Protein AF-A0A0S8CCU1-F1 (afdb_monomer_lite)

Sequence (91 aa):
MLTLLSLGFVLGMRHALEADHAAAVASLALRNHSMSHTLKQGLAWGMGHTITLLAFSSVVLLLGSVIPARFAQGLEFGVGLMLVGLGLDVI

Radius of gyration: 16.15 Å; chains: 1; bounding box: 40×21×44 Å

pLDDT: mean 86.55, std 6.4, range [60.59, 95.62]

Foldseek 3Di:
DVVVVVVVVVVVVVVCPDPLNVLVLVVLPVVDPDPVVSVVVNVVVVVVVVVVCCVVVVVCVVVVHDDPPVNVVVVVVVVVVVSVVSVVVVD

Structure (mmCIF, N/CA/C/O backbone):
data_AF-A0A0S8CCU1-F1
#
_entry.id   AF-A0A0S8CCU1-F1
#
loop_
_atom_site.group_PDB
_atom_site.id
_atom_site.type_symbol
_atom_site.label_atom_id
_atom_site.label_alt_id
_atom_site.label_comp_id
_atom_site.label_asym_id
_atom_site.label_entity_id
_atom_site.label_seq_id
_atom_site.pdbx_PDB_ins_code
_atom_site.Cartn_x
_atom_site.Cartn_y
_atom_site.Cartn_z
_atom_site.occupancy
_atom_site.B_iso_or_equiv
_atom_site.auth_seq_id
_atom_site.auth_comp_id
_atom_site.auth_asym_id
_atom_site.auth_atom_id
_atom_site.pdbx_PDB_model_num
ATOM 1 N N . MET A 1 1 ? 6.687 -8.613 21.874 1.00 78.38 1 MET A N 1
ATOM 2 C CA . MET A 1 1 ? 6.951 -7.365 21.120 1.00 78.38 1 MET A CA 1
ATOM 3 C C . MET A 1 1 ? 7.686 -7.641 19.818 1.00 78.38 1 MET A C 1
ATOM 5 O O . MET A 1 1 ? 7.090 -7.421 18.775 1.00 78.38 1 MET A O 1
ATOM 9 N N . LEU A 1 2 ? 8.895 -8.219 19.848 1.00 90.56 2 LEU A N 1
ATOM 10 C CA . LEU A 1 2 ? 9.617 -8.632 18.630 1.00 90.56 2 LEU A CA 1
ATOM 11 C C . LEU A 1 2 ? 8.784 -9.529 17.700 1.00 90.56 2 LEU A C 1
ATOM 13 O O . LEU A 1 2 ? 8.772 -9.295 16.502 1.00 90.56 2 LEU A O 1
ATOM 17 N N . THR A 1 3 ? 8.018 -10.476 18.250 1.00 91.88 3 THR A N 1
ATOM 18 C CA . THR A 1 3 ? 7.142 -11.366 17.469 1.00 91.88 3 THR A CA 1
ATOM 19 C C . THR A 1 3 ? 6.018 -10.633 16.736 1.00 91.88 3 THR A C 1
ATOM 21 O O . THR A 1 3 ? 5.657 -11.020 15.636 1.00 91.88 3 THR A O 1
ATOM 24 N N . LEU A 1 4 ? 5.452 -9.578 17.334 1.00 93.56 4 LEU A N 1
ATOM 25 C CA . LEU A 1 4 ? 4.391 -8.778 16.707 1.00 93.56 4 LEU A CA 1
ATOM 26 C C . LEU A 1 4 ? 4.961 -7.910 15.585 1.00 93.56 4 LEU A C 1
ATOM 28 O O . LEU A 1 4 ? 4.368 -7.821 14.516 1.00 93.56 4 LEU A O 1
ATOM 32 N N . LEU A 1 5 ? 6.132 -7.311 15.820 1.00 92.75 5 LEU A N 1
ATOM 33 C CA . LEU A 1 5 ? 6.838 -6.524 14.813 1.00 92.75 5 LEU A CA 1
ATOM 34 C C . LEU A 1 5 ? 7.302 -7.395 13.642 1.00 92.75 5 LEU A C 1
ATOM 36 O O . LEU A 1 5 ? 7.152 -6.985 12.497 1.00 92.75 5 LEU A O 1
ATOM 40 N N . SER A 1 6 ? 7.809 -8.604 13.904 1.00 94.12 6 SER A N 1
ATOM 41 C CA . SER A 1 6 ? 8.215 -9.524 12.840 1.00 94.12 6 SER A CA 1
ATOM 42 C C . SER A 1 6 ? 7.020 -10.017 12.025 1.00 94.12 6 SER A C 1
ATOM 44 O O . SER A 1 6 ? 7.090 -10.013 10.799 1.00 94.12 6 SER A O 1
ATOM 46 N N . LEU A 1 7 ? 5.901 -10.367 12.670 1.00 95.62 7 LEU A N 1
ATOM 47 C CA . LEU A 1 7 ? 4.663 -10.729 11.970 1.00 95.62 7 LEU A CA 1
ATOM 48 C C . LEU A 1 7 ? 4.147 -9.572 11.115 1.00 95.62 7 LEU A C 1
ATOM 50 O O . LEU A 1 7 ? 3.882 -9.767 9.932 1.00 95.62 7 LEU A O 1
ATOM 54 N N . GLY A 1 8 ? 4.056 -8.371 11.691 1.00 92.94 8 GLY A N 1
ATOM 55 C CA . GLY A 1 8 ? 3.628 -7.170 10.975 1.00 92.94 8 GLY A CA 1
ATOM 56 C C . GLY A 1 8 ? 4.529 -6.854 9.782 1.00 92.94 8 GLY A C 1
ATOM 57 O O . GLY A 1 8 ? 4.029 -6.541 8.708 1.00 92.94 8 GLY A O 1
ATOM 58 N N . PHE A 1 9 ? 5.845 -7.021 9.934 1.00 91.38 9 PHE A N 1
ATOM 59 C CA . PHE A 1 9 ? 6.805 -6.846 8.848 1.00 91.38 9 PHE A CA 1
ATOM 60 C C . PHE A 1 9 ? 6.599 -7.864 7.718 1.00 91.38 9 PHE A C 1
ATOM 62 O O . PHE A 1 9 ? 6.539 -7.475 6.555 1.00 91.38 9 PHE A O 1
ATOM 69 N N . VAL A 1 10 ? 6.432 -9.154 8.035 1.00 95.38 10 VAL A N 1
ATOM 70 C CA . VAL A 1 10 ? 6.182 -10.192 7.016 1.00 95.38 10 VAL A CA 1
ATOM 71 C C . VAL A 1 10 ? 4.843 -9.975 6.307 1.00 95.38 10 VAL A C 1
ATOM 73 O O . VAL A 1 10 ? 4.778 -10.096 5.085 1.00 95.38 10 VAL A O 1
ATOM 76 N N . LEU A 1 11 ? 3.786 -9.612 7.039 1.00 93.06 11 LEU A N 1
ATOM 77 C CA . LEU A 1 11 ? 2.494 -9.245 6.448 1.00 93.06 11 LEU A CA 1
ATOM 78 C C . LEU A 1 11 ? 2.615 -8.018 5.540 1.00 93.06 11 LEU A C 1
ATOM 80 O O . LEU A 1 11 ? 2.072 -8.031 4.440 1.00 93.06 11 LEU A O 1
ATOM 84 N N . GLY A 1 12 ? 3.365 -7.000 5.964 1.00 89.88 12 GLY A N 1
ATOM 85 C CA . GLY A 1 12 ? 3.642 -5.817 5.155 1.00 89.88 12 GLY A CA 1
ATOM 86 C C . GLY A 1 12 ? 4.398 -6.150 3.868 1.00 89.88 12 GLY A C 1
ATOM 87 O O . GLY A 1 12 ? 4.014 -5.683 2.802 1.00 89.88 12 GLY A O 1
ATOM 88 N N . MET A 1 13 ? 5.420 -7.013 3.936 1.00 90.38 13 MET A N 1
ATOM 89 C CA . MET A 1 13 ? 6.123 -7.496 2.740 1.00 90.38 13 MET A CA 1
ATOM 90 C C . MET A 1 13 ? 5.191 -8.258 1.798 1.00 90.38 13 MET A C 1
ATOM 92 O O . MET A 1 13 ? 5.251 -8.051 0.593 1.00 90.38 13 MET A O 1
ATOM 96 N N . ARG A 1 14 ? 4.315 -9.120 2.329 1.00 91.88 14 ARG A N 1
ATOM 97 C CA . ARG A 1 14 ? 3.322 -9.831 1.514 1.00 91.88 14 ARG A CA 1
ATOM 98 C C . ARG A 1 14 ? 2.378 -8.857 0.809 1.00 91.88 14 ARG A C 1
ATOM 100 O O . ARG A 1 14 ? 2.132 -9.039 -0.375 1.00 91.88 14 ARG A O 1
ATOM 107 N N . HIS A 1 15 ? 1.876 -7.855 1.524 1.00 88.25 15 HIS A N 1
ATOM 108 C CA . HIS A 1 15 ? 0.982 -6.843 0.965 1.00 88.25 15 HIS A CA 1
ATOM 109 C C . HIS A 1 15 ? 1.672 -6.022 -0.133 1.00 88.25 15 HIS A C 1
ATOM 111 O O . HIS A 1 15 ? 1.128 -5.849 -1.214 1.00 88.25 15 HIS A O 1
ATOM 117 N N . ALA A 1 16 ? 2.928 -5.619 0.081 1.00 85.44 16 ALA A N 1
ATOM 118 C CA . ALA A 1 16 ? 3.709 -4.908 -0.932 1.00 85.44 16 ALA A CA 1
ATOM 119 C C . ALA A 1 16 ? 3.968 -5.731 -2.213 1.00 85.44 16 ALA A C 1
ATOM 121 O O . ALA A 1 16 ? 4.318 -5.162 -3.244 1.00 85.44 16 ALA A O 1
ATOM 122 N N . LEU A 1 17 ? 3.824 -7.059 -2.147 1.00 86.81 17 LEU A N 1
ATOM 123 C CA . LEU A 1 17 ? 3.954 -7.981 -3.278 1.00 86.81 17 LEU A CA 1
ATOM 124 C C . LEU A 1 17 ? 2.603 -8.327 -3.929 1.00 86.81 17 LEU A C 1
ATOM 126 O O . LEU A 1 17 ? 2.545 -9.227 -4.768 1.00 86.81 17 LEU A O 1
ATOM 130 N N . GLU A 1 18 ? 1.517 -7.647 -3.558 1.00 89.12 18 GLU A N 1
ATOM 131 C CA . GLU A 1 18 ? 0.225 -7.795 -4.226 1.00 89.12 18 GLU A CA 1
ATOM 132 C C . GLU A 1 18 ? 0.277 -7.273 -5.670 1.00 89.12 18 GLU A C 1
ATOM 134 O O . GLU A 1 18 ? 1.143 -6.482 -6.059 1.00 89.12 18 GLU A O 1
ATOM 139 N N . ALA A 1 19 ? -0.625 -7.795 -6.505 1.00 83.38 19 ALA A N 1
ATOM 140 C CA . ALA A 1 19 ? -0.571 -7.620 -7.956 1.00 83.38 19 ALA A CA 1
ATOM 141 C C . ALA A 1 19 ? -0.633 -6.147 -8.388 1.00 83.38 19 ALA A C 1
ATOM 143 O O . ALA A 1 19 ? -0.010 -5.766 -9.375 1.00 83.38 19 ALA A O 1
ATOM 144 N N . ASP A 1 20 ? -1.355 -5.319 -7.643 1.00 82.69 20 ASP A N 1
ATOM 145 C CA . ASP A 1 20 ? -1.485 -3.884 -7.869 1.00 82.69 20 ASP A CA 1
ATOM 146 C C . ASP A 1 20 ? -0.169 -3.131 -7.613 1.00 82.69 20 ASP A C 1
ATOM 148 O O . ASP A 1 20 ? 0.262 -2.326 -8.442 1.00 82.69 20 ASP A O 1
ATOM 152 N N . HIS A 1 21 ? 0.519 -3.447 -6.518 1.00 86.25 21 HIS A N 1
ATOM 153 C CA . HIS A 1 21 ? 1.802 -2.853 -6.152 1.00 86.25 21 HIS A CA 1
ATOM 154 C C . HIS A 1 21 ? 2.901 -3.310 -7.111 1.00 86.25 21 HIS A C 1
ATOM 156 O O . HIS A 1 21 ? 3.679 -2.495 -7.614 1.00 86.25 21 HIS A O 1
ATOM 162 N N . ALA A 1 22 ? 2.926 -4.606 -7.427 1.00 84.31 22 ALA A N 1
ATOM 163 C CA . ALA A 1 22 ? 3.850 -5.169 -8.401 1.00 84.31 22 ALA A CA 1
ATOM 164 C C . ALA A 1 22 ? 3.658 -4.545 -9.793 1.00 84.31 22 ALA A C 1
ATOM 166 O O . ALA A 1 22 ? 4.643 -4.153 -10.419 1.00 84.31 22 ALA A O 1
ATOM 167 N N . ALA A 1 23 ? 2.414 -4.385 -10.257 1.00 81.94 23 ALA A N 1
ATOM 168 C CA . ALA A 1 23 ? 2.113 -3.746 -11.538 1.00 81.94 23 ALA A CA 1
ATOM 169 C C . ALA A 1 23 ? 2.534 -2.267 -11.561 1.00 81.94 23 ALA A C 1
ATOM 171 O O . ALA A 1 23 ? 3.140 -1.813 -12.534 1.00 81.94 23 ALA A O 1
ATOM 172 N N . ALA A 1 24 ? 2.276 -1.524 -10.480 1.00 81.25 24 ALA A N 1
ATOM 173 C CA . ALA A 1 24 ? 2.681 -0.127 -10.362 1.00 81.25 24 ALA A CA 1
ATOM 174 C C . ALA A 1 24 ? 4.209 0.033 -10.431 1.00 81.25 24 ALA A C 1
ATOM 176 O O . ALA A 1 24 ? 4.716 0.852 -11.201 1.00 81.25 24 ALA A O 1
ATOM 177 N N . VAL A 1 25 ? 4.954 -0.779 -9.673 1.00 81.75 25 VAL A N 1
ATOM 178 C CA . VAL A 1 25 ? 6.424 -0.744 -9.668 1.00 81.75 2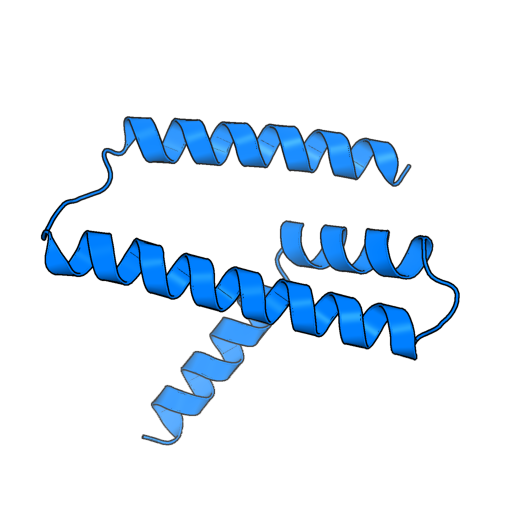5 VAL A CA 1
ATOM 179 C C . VAL A 1 25 ? 6.996 -1.217 -11.005 1.00 81.75 25 VAL A C 1
ATOM 181 O O . VAL A 1 25 ? 7.939 -0.600 -11.499 1.00 81.75 25 VAL A O 1
ATOM 184 N N . ALA A 1 26 ? 6.419 -2.251 -11.625 1.00 81.94 26 ALA A N 1
ATOM 185 C CA . ALA A 1 26 ? 6.834 -2.725 -12.943 1.00 81.94 26 ALA A CA 1
ATOM 186 C C . ALA A 1 26 ? 6.651 -1.641 -14.016 1.00 81.94 26 ALA A C 1
ATOM 188 O O . ALA A 1 26 ? 7.597 -1.335 -14.738 1.00 81.94 26 ALA A O 1
ATOM 189 N N . SER A 1 27 ? 5.486 -0.986 -14.066 1.00 78.88 27 SER A N 1
ATOM 190 C CA . SER A 1 27 ? 5.231 0.128 -14.992 1.00 78.88 27 SER A CA 1
ATOM 191 C C . SER A 1 27 ? 6.210 1.289 -14.772 1.00 78.88 27 SER A C 1
ATOM 193 O O . SER A 1 27 ? 6.777 1.840 -15.720 1.00 78.88 27 SER A O 1
ATOM 195 N N . LEU A 1 28 ? 6.492 1.622 -13.509 1.00 78.69 28 LEU A N 1
ATOM 196 C CA . LEU A 1 28 ? 7.433 2.682 -13.155 1.00 78.69 28 LEU A CA 1
ATOM 197 C C . LEU A 1 28 ? 8.882 2.343 -13.538 1.00 78.69 28 LEU A C 1
ATOM 199 O O . LEU A 1 28 ? 9.624 3.232 -13.965 1.00 78.69 28 LEU A O 1
ATOM 203 N N . ALA A 1 29 ? 9.272 1.075 -13.395 1.00 79.81 29 ALA A N 1
ATOM 204 C CA . ALA A 1 29 ? 10.587 0.565 -13.765 1.00 79.81 29 ALA A CA 1
ATOM 205 C C . ALA A 1 29 ? 10.775 0.486 -15.288 1.00 79.81 29 ALA A C 1
ATOM 207 O O . ALA A 1 29 ? 11.850 0.824 -15.772 1.00 79.81 29 ALA A O 1
ATOM 208 N N . LEU A 1 30 ? 9.738 0.112 -16.047 1.00 79.12 30 LEU A N 1
ATOM 209 C CA . LEU A 1 30 ? 9.789 0.090 -17.515 1.00 79.12 30 LEU A CA 1
ATOM 210 C C . LEU A 1 30 ? 9.916 1.498 -18.113 1.00 79.12 30 LEU A C 1
ATOM 212 O O . LEU A 1 30 ? 10.565 1.676 -19.140 1.00 79.12 30 LEU A O 1
ATOM 216 N N . ARG A 1 31 ? 9.315 2.510 -17.475 1.00 72.19 31 ARG A N 1
ATOM 217 C CA . ARG A 1 31 ? 9.306 3.895 -17.978 1.00 72.19 31 ARG A CA 1
ATOM 218 C C . ARG A 1 31 ? 10.548 4.715 -17.599 1.00 72.19 31 ARG A C 1
ATOM 220 O O . ARG A 1 31 ? 10.786 5.749 -18.219 1.00 72.19 31 ARG A O 1
ATOM 227 N N . ASN A 1 32 ? 11.345 4.295 -16.611 1.00 70.50 32 ASN A N 1
ATOM 228 C CA . ASN A 1 32 ? 12.500 5.057 -16.116 1.00 70.50 32 ASN A CA 1
ATOM 229 C C . ASN A 1 32 ? 13.820 4.286 -16.264 1.00 70.50 32 ASN A C 1
ATOM 231 O O . ASN A 1 32 ? 14.045 3.284 -15.595 1.00 70.50 32 ASN A O 1
ATOM 235 N N . HIS A 1 33 ? 14.765 4.826 -17.041 1.00 70.81 33 HIS A N 1
ATOM 236 C CA . HIS A 1 33 ? 16.102 4.233 -17.218 1.00 70.81 33 HIS A CA 1
ATOM 237 C C . HIS A 1 33 ? 17.039 4.370 -15.998 1.00 70.81 33 HIS A C 1
ATOM 239 O O . HIS A 1 33 ? 18.103 3.755 -15.973 1.00 70.81 33 HIS A O 1
ATOM 245 N N . SER A 1 34 ? 16.687 5.181 -14.990 1.00 82.88 34 SER A N 1
ATOM 246 C CA . SER A 1 34 ? 17.550 5.463 -13.834 1.00 82.88 34 SER A CA 1
ATOM 247 C C . SER A 1 34 ? 16.974 4.916 -12.530 1.00 82.88 34 SER A C 1
ATOM 249 O O . SER A 1 34 ? 15.953 5.398 -12.039 1.00 82.88 34 SER A O 1
ATOM 251 N N . MET A 1 35 ? 17.702 3.981 -11.910 1.00 81.56 35 MET A N 1
ATOM 252 C CA . MET A 1 35 ? 17.341 3.352 -10.631 1.00 81.56 35 MET A CA 1
ATOM 253 C C . MET A 1 35 ? 17.090 4.373 -9.510 1.00 81.56 35 MET A C 1
ATOM 255 O O . MET A 1 35 ? 16.192 4.191 -8.694 1.00 81.56 35 MET A O 1
ATOM 259 N N . SER A 1 36 ? 17.845 5.478 -9.484 1.00 83.75 36 SER A N 1
ATOM 260 C CA . SER A 1 36 ? 17.689 6.537 -8.474 1.00 83.75 36 SER A CA 1
ATOM 261 C C . SER A 1 36 ? 16.351 7.273 -8.603 1.00 83.75 36 SER A C 1
ATOM 263 O O . SER A 1 36 ? 15.715 7.587 -7.596 1.00 83.75 36 SER A O 1
ATOM 265 N N . HIS A 1 37 ? 15.887 7.509 -9.835 1.00 82.75 37 HIS A N 1
ATOM 266 C CA . HIS A 1 37 ? 14.584 8.130 -10.081 1.00 82.75 37 HIS A CA 1
ATOM 267 C C . HIS A 1 37 ? 13.441 7.188 -9.700 1.00 82.75 37 HIS A C 1
ATOM 269 O O . HIS A 1 37 ? 12.545 7.599 -8.963 1.00 82.75 37 HIS A O 1
ATOM 275 N N . THR A 1 38 ? 13.522 5.918 -10.103 1.00 82.69 38 THR A N 1
ATOM 276 C CA . THR A 1 38 ? 12.540 4.889 -9.731 1.00 82.69 38 THR A CA 1
ATOM 277 C C . THR A 1 38 ? 12.429 4.744 -8.212 1.00 82.69 38 THR A C 1
ATOM 279 O O . THR A 1 38 ? 11.322 4.707 -7.680 1.00 82.69 38 THR A O 1
ATOM 282 N N . LEU A 1 39 ? 13.559 4.755 -7.491 1.00 85.31 39 LEU A N 1
ATOM 283 C CA . LEU A 1 39 ? 13.574 4.648 -6.030 1.00 85.31 39 LEU A CA 1
ATOM 284 C C . LEU A 1 39 ? 12.923 5.862 -5.353 1.00 85.31 39 LEU A C 1
ATOM 286 O O . LEU A 1 39 ? 12.074 5.699 -4.481 1.00 85.31 39 LEU A O 1
ATOM 290 N N . LYS A 1 40 ? 13.283 7.087 -5.762 1.00 87.75 40 LYS A N 1
ATOM 291 C CA . LYS A 1 40 ? 12.686 8.317 -5.211 1.00 87.75 40 LYS A CA 1
ATOM 292 C C . LYS A 1 40 ? 11.183 8.361 -5.438 1.00 87.75 40 LYS A C 1
ATOM 294 O O . LYS A 1 40 ? 10.438 8.729 -4.534 1.00 87.75 40 LYS A O 1
ATOM 299 N N . GLN A 1 41 ? 10.745 7.980 -6.631 1.00 85.69 41 GLN A N 1
ATOM 300 C CA . GLN A 1 41 ? 9.337 8.006 -6.981 1.00 85.69 41 GLN A CA 1
ATOM 301 C C . GLN A 1 41 ? 8.551 6.907 -6.258 1.00 85.69 41 GLN A C 1
ATOM 303 O O . GLN A 1 41 ? 7.467 7.183 -5.753 1.00 85.69 41 GLN A O 1
ATOM 308 N N . GLY A 1 42 ? 9.132 5.712 -6.103 1.00 85.88 42 GLY A N 1
ATOM 309 C CA . GLY A 1 42 ? 8.573 4.647 -5.268 1.00 85.88 42 GLY A CA 1
ATOM 310 C C . GLY A 1 42 ? 8.442 5.054 -3.796 1.00 85.88 42 GLY A C 1
ATOM 311 O O . GLY A 1 42 ? 7.398 4.828 -3.192 1.00 85.88 42 GLY A O 1
ATOM 312 N N .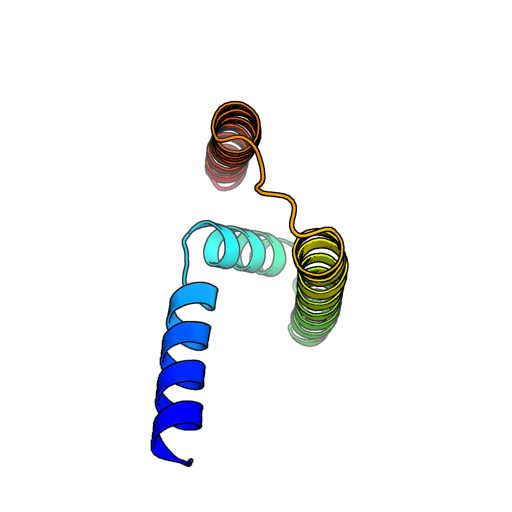 LEU A 1 43 ? 9.450 5.728 -3.229 1.00 87.81 43 LEU A N 1
ATOM 313 C CA . LEU A 1 43 ? 9.393 6.251 -1.858 1.00 87.81 43 LEU A CA 1
ATOM 314 C C . LEU A 1 43 ? 8.329 7.341 -1.692 1.00 87.81 43 LEU A C 1
ATOM 316 O O . LEU A 1 43 ? 7.575 7.313 -0.722 1.00 87.81 43 LEU A O 1
ATOM 320 N N . ALA A 1 44 ? 8.255 8.292 -2.627 1.00 89.75 44 ALA A N 1
ATOM 321 C CA . ALA A 1 44 ? 7.244 9.346 -2.605 1.00 89.75 44 ALA A CA 1
ATOM 322 C C . ALA A 1 44 ? 5.825 8.763 -2.709 1.00 89.75 44 ALA A C 1
ATOM 324 O O . ALA A 1 44 ? 4.941 9.159 -1.950 1.00 89.75 44 ALA A O 1
ATOM 325 N N . TRP A 1 45 ? 5.628 7.786 -3.598 1.00 87.62 45 TRP A N 1
ATOM 326 C CA . TRP A 1 45 ? 4.364 7.071 -3.747 1.00 87.62 45 TRP A CA 1
ATOM 327 C C . TRP A 1 45 ? 3.994 6.291 -2.480 1.00 87.62 45 TRP A C 1
ATOM 329 O O . TRP A 1 45 ? 2.898 6.475 -1.958 1.00 87.62 45 TRP A O 1
ATOM 339 N N . GLY A 1 46 ? 4.918 5.497 -1.927 1.00 88.44 46 GLY A N 1
ATOM 340 C CA . GLY A 1 46 ? 4.679 4.710 -0.713 1.00 88.44 46 GLY A CA 1
ATOM 341 C C . GLY A 1 46 ? 4.397 5.575 0.521 1.00 88.44 46 GLY A C 1
ATOM 342 O O . GLY A 1 46 ? 3.494 5.265 1.303 1.00 88.44 46 GLY A O 1
ATOM 343 N N . MET A 1 47 ? 5.108 6.699 0.680 1.00 91.44 47 MET A N 1
ATOM 344 C CA . MET A 1 47 ? 4.819 7.673 1.739 1.00 91.44 47 MET A CA 1
ATOM 345 C C . MET A 1 47 ? 3.441 8.307 1.560 1.00 91.44 47 MET A C 1
ATOM 347 O O . MET A 1 47 ? 2.671 8.346 2.517 1.00 91.44 47 MET A O 1
ATOM 351 N N . GLY A 1 48 ? 3.111 8.764 0.348 1.00 91.81 48 GLY A N 1
ATOM 352 C CA . GLY A 1 48 ? 1.794 9.323 0.047 1.00 91.81 48 GLY A CA 1
ATOM 353 C C . GLY A 1 48 ? 0.675 8.330 0.356 1.00 91.81 48 GLY A C 1
ATOM 354 O O . GLY A 1 48 ? -0.247 8.659 1.097 1.00 91.81 48 GLY A O 1
ATOM 355 N N . HIS A 1 49 ? 0.810 7.091 -0.120 1.00 89.69 49 HIS A N 1
ATOM 356 C CA . HIS A 1 49 ? -0.143 6.013 0.129 1.00 89.69 49 HIS A CA 1
ATOM 357 C C . HIS A 1 49 ? -0.343 5.748 1.629 1.00 89.69 49 HIS A C 1
ATOM 359 O O . HIS A 1 49 ? -1.476 5.744 2.113 1.00 89.69 49 HIS A O 1
ATOM 365 N N . THR A 1 50 ? 0.751 5.623 2.388 1.00 90.44 50 THR A N 1
ATOM 366 C CA . THR A 1 50 ? 0.705 5.414 3.845 1.00 90.44 50 THR A CA 1
ATOM 367 C C . THR A 1 50 ? 0.001 6.569 4.555 1.00 90.44 50 THR A C 1
ATOM 369 O O . THR A 1 50 ? -0.849 6.338 5.414 1.00 90.44 50 THR A O 1
ATOM 372 N N . ILE A 1 51 ? 0.318 7.816 4.193 1.00 95.12 51 ILE A N 1
ATOM 373 C CA . ILE A 1 51 ? -0.303 9.009 4.785 1.00 95.12 51 ILE A CA 1
ATOM 374 C C . ILE A 1 51 ? -1.802 9.044 4.483 1.00 95.12 51 ILE A C 1
ATOM 376 O O . ILE A 1 51 ? -2.595 9.301 5.386 1.00 95.12 51 ILE A O 1
ATOM 380 N N . THR A 1 52 ? -2.210 8.759 3.244 1.00 92.25 52 THR A N 1
ATOM 381 C CA . THR A 1 52 ? -3.626 8.729 2.861 1.00 92.25 52 THR A CA 1
ATOM 382 C C . THR A 1 52 ? -4.388 7.642 3.615 1.00 92.25 52 THR A C 1
ATOM 384 O O . THR A 1 52 ? -5.451 7.932 4.168 1.00 92.25 52 THR A O 1
ATOM 387 N N . LEU A 1 53 ? -3.843 6.423 3.702 1.00 89.88 53 LEU A N 1
ATOM 388 C CA . LEU A 1 53 ? -4.453 5.334 4.469 1.00 89.88 53 LEU A CA 1
ATOM 389 C C . LEU A 1 53 ? -4.566 5.681 5.950 1.00 89.88 53 LEU A C 1
ATOM 391 O O . LEU A 1 53 ? -5.629 5.482 6.536 1.00 89.88 53 LEU A O 1
ATOM 395 N N . LEU A 1 54 ? -3.506 6.226 6.551 1.00 93.06 54 LEU A N 1
ATOM 396 C CA . LEU A 1 54 ? -3.527 6.651 7.947 1.00 93.06 54 LEU A CA 1
ATOM 397 C C . LEU A 1 54 ? -4.574 7.737 8.181 1.00 93.06 54 LEU A C 1
ATOM 399 O O . LEU A 1 54 ? -5.351 7.621 9.124 1.00 93.06 54 LEU A O 1
ATOM 403 N N . ALA A 1 55 ? -4.630 8.759 7.328 1.00 94.19 55 ALA A N 1
ATOM 404 C CA . ALA A 1 55 ? -5.588 9.849 7.461 1.00 94.19 55 ALA A CA 1
ATOM 405 C C . ALA A 1 55 ? -7.032 9.342 7.354 1.00 94.19 55 ALA A C 1
ATOM 407 O O . ALA A 1 55 ? -7.838 9.584 8.250 1.00 94.19 55 ALA A O 1
ATOM 408 N N . PHE A 1 56 ? -7.352 8.589 6.299 1.00 90.62 56 PHE A N 1
ATOM 409 C CA . PHE A 1 56 ? -8.711 8.107 6.064 1.00 90.62 56 PHE A CA 1
ATOM 410 C C . PHE A 1 56 ? -9.145 7.091 7.126 1.00 90.62 56 PHE A C 1
ATOM 412 O O . PHE A 1 56 ? -10.232 7.210 7.690 1.00 90.62 56 PHE A O 1
ATOM 419 N N . SER A 1 57 ? -8.270 6.144 7.475 1.00 88.94 57 SER A N 1
ATOM 420 C CA . SER A 1 57 ? -8.557 5.147 8.513 1.00 88.94 57 SER A CA 1
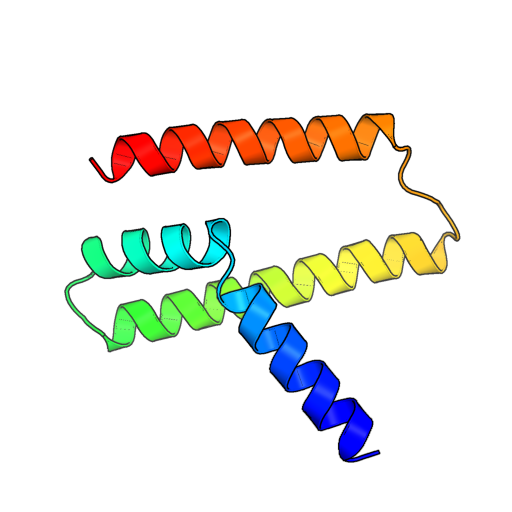ATOM 421 C C . SER A 1 57 ? -8.721 5.799 9.883 1.00 88.94 57 SER A C 1
ATOM 423 O O . SER A 1 57 ? -9.633 5.438 10.617 1.00 88.94 57 SER A O 1
ATOM 425 N N . SER A 1 58 ? -7.899 6.800 10.219 1.00 92.31 58 SER A N 1
ATOM 426 C CA . SER A 1 58 ? -8.042 7.546 11.477 1.00 92.31 58 SER A CA 1
ATOM 427 C C . SER A 1 58 ? -9.373 8.285 11.541 1.00 92.31 58 SER A C 1
ATOM 429 O O . SER A 1 58 ? -10.039 8.236 12.568 1.00 92.31 58 SER A O 1
ATOM 431 N N . VAL A 1 59 ? -9.797 8.926 10.447 1.00 91.50 59 VAL A N 1
ATOM 432 C CA . VAL A 1 59 ? -11.113 9.578 10.364 1.00 91.50 59 VAL A CA 1
ATOM 433 C C . VAL A 1 59 ? -12.230 8.558 10.599 1.00 91.50 59 VAL A C 1
ATOM 435 O O . VAL A 1 59 ? -13.066 8.764 11.472 1.00 91.50 59 VAL A O 1
ATOM 438 N N . VAL A 1 60 ? -12.219 7.429 9.890 1.00 90.00 60 VAL A N 1
ATOM 439 C CA . VAL A 1 60 ? -13.230 6.367 10.043 1.00 90.00 60 VAL A CA 1
ATOM 440 C C . VAL A 1 60 ? -13.272 5.830 11.480 1.00 90.00 60 VAL A C 1
ATOM 442 O O . VAL A 1 60 ? -14.349 5.727 12.069 1.00 90.00 60 VAL A O 1
ATOM 445 N N . LEU A 1 61 ? -12.104 5.564 12.076 1.00 90.25 61 LEU A N 1
ATOM 446 C CA . LEU A 1 61 ? -11.985 5.096 13.459 1.00 90.25 61 LEU A CA 1
ATOM 447 C C . LEU A 1 61 ? -12.515 6.123 14.470 1.00 90.25 61 LEU A C 1
ATOM 449 O O . LEU A 1 61 ? -13.239 5.747 15.387 1.00 90.25 61 LEU A O 1
ATOM 453 N N . LEU A 1 62 ? -12.187 7.409 14.303 1.00 92.00 62 LEU A N 1
ATOM 454 C CA . LEU A 1 62 ? -12.622 8.483 15.204 1.00 92.00 62 LEU A CA 1
ATOM 455 C C . LEU A 1 62 ? -14.125 8.755 15.117 1.00 92.00 62 LEU A C 1
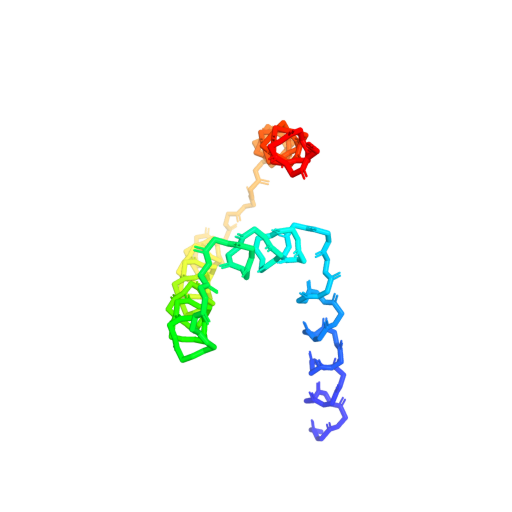ATOM 457 O O . LEU A 1 62 ? -14.753 9.027 16.137 1.00 92.00 62 LEU A O 1
ATOM 461 N N . LEU A 1 63 ? -14.712 8.673 13.920 1.00 89.25 63 LEU A N 1
ATOM 462 C CA . LEU A 1 63 ? -16.160 8.800 13.748 1.00 89.25 63 LEU A CA 1
ATOM 463 C C . LEU A 1 63 ? -16.924 7.545 14.201 1.00 89.25 63 LEU A C 1
ATOM 465 O O . LEU A 1 63 ? -18.154 7.578 14.236 1.00 89.25 63 LEU A O 1
ATOM 469 N N . GLY A 1 64 ? -16.230 6.440 14.506 1.00 84.31 64 GLY A N 1
ATOM 470 C CA . GLY A 1 64 ? -16.851 5.144 14.792 1.00 84.31 64 GLY A CA 1
ATOM 471 C C . GLY A 1 64 ? -17.738 4.648 13.646 1.00 84.31 64 GLY A C 1
ATOM 472 O O . GLY A 1 64 ? -18.660 3.863 13.870 1.00 84.31 64 GLY A O 1
ATOM 473 N N . SER A 1 65 ? -17.513 5.151 12.430 1.00 78.62 65 SER A N 1
ATOM 474 C CA . SER A 1 65 ? -18.351 4.863 11.276 1.00 78.62 65 SER A CA 1
ATOM 475 C C . SER A 1 65 ? -17.847 3.6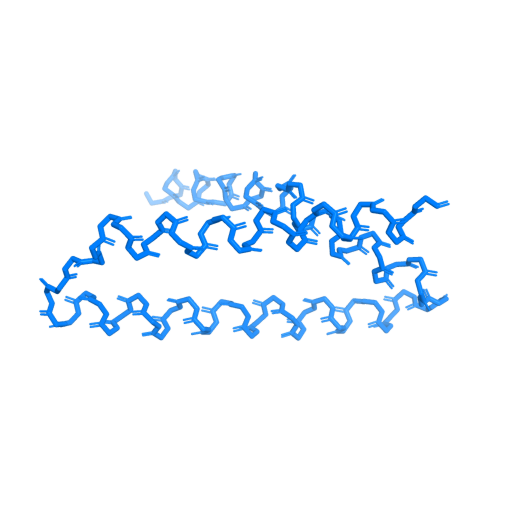09 10.574 1.00 78.62 65 SER A C 1
ATOM 477 O O . SER A 1 65 ? -16.650 3.359 10.473 1.00 78.62 65 SER A O 1
ATOM 479 N N . VAL A 1 66 ? -18.772 2.786 10.089 1.00 80.94 66 VAL A N 1
ATOM 480 C CA . VAL A 1 66 ? -18.430 1.629 9.260 1.00 80.94 66 VAL A CA 1
ATOM 481 C C . VAL A 1 66 ? -18.631 2.032 7.809 1.00 80.94 66 VAL A C 1
ATOM 483 O O . VAL A 1 66 ? -19.698 2.539 7.455 1.00 80.94 66 VAL A O 1
ATOM 486 N N . ILE A 1 67 ? -17.623 1.806 6.964 1.00 82.44 67 ILE A N 1
ATOM 487 C CA . ILE A 1 67 ? -17.760 2.028 5.522 1.00 82.44 67 ILE A CA 1
ATOM 488 C C . ILE A 1 67 ? -18.856 1.080 5.006 1.00 82.44 67 ILE A C 1
ATOM 490 O O . ILE A 1 67 ? -18.721 -0.138 5.158 1.00 82.44 67 ILE A O 1
ATOM 494 N N . PRO A 1 68 ? -19.950 1.589 4.406 1.00 87.81 68 PRO A N 1
ATOM 495 C CA . PRO A 1 68 ? -21.019 0.733 3.909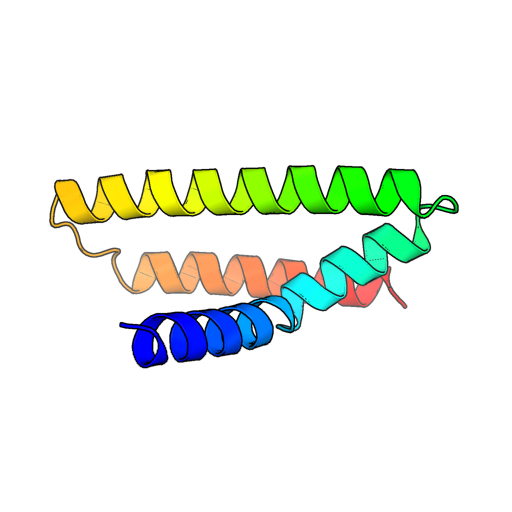 1.00 87.81 68 PRO A CA 1
ATOM 496 C C . PRO A 1 68 ? -20.489 -0.246 2.858 1.00 87.81 68 PRO A C 1
ATOM 498 O O . PRO A 1 68 ? -19.822 0.170 1.911 1.00 87.81 68 PRO A O 1
ATOM 501 N N . ALA A 1 69 ? -20.848 -1.528 2.965 1.00 87.94 69 ALA A N 1
ATOM 502 C CA . ALA A 1 69 ? -20.353 -2.579 2.065 1.00 87.94 69 ALA A CA 1
ATOM 503 C C . ALA A 1 69 ? -20.555 -2.249 0.575 1.00 87.94 69 ALA A C 1
ATOM 505 O O . ALA A 1 69 ? -19.687 -2.505 -0.248 1.00 87.94 69 ALA A O 1
ATOM 506 N N . ARG A 1 70 ? -21.674 -1.598 0.239 1.00 89.81 70 ARG A N 1
ATOM 507 C CA . ARG A 1 70 ? -22.004 -1.174 -1.133 1.00 89.81 70 ARG A CA 1
ATOM 508 C C . ARG A 1 70 ? -20.992 -0.167 -1.687 1.00 89.81 70 ARG A C 1
ATOM 510 O O . ARG A 1 70 ? -20.674 -0.192 -2.870 1.00 89.81 70 ARG A O 1
ATOM 517 N N . PHE A 1 71 ? -20.508 0.726 -0.824 1.00 89.69 71 PHE A N 1
ATOM 518 C CA . PHE A 1 71 ? -19.516 1.732 -1.184 1.00 89.69 71 PHE A CA 1
ATOM 519 C C . PHE A 1 71 ? -18.138 1.092 -1.366 1.00 89.69 71 PHE A C 1
ATOM 521 O O . PHE A 1 71 ? -17.481 1.352 -2.368 1.00 89.69 71 PHE A O 1
ATOM 528 N N . ALA A 1 72 ? -17.749 0.192 -0.456 1.00 87.38 72 ALA A N 1
ATOM 529 C CA . ALA A 1 72 ? -16.515 -0.583 -0.580 1.00 87.38 72 ALA A CA 1
ATOM 530 C C . ALA A 1 72 ? -16.488 -1.405 -1.880 1.00 87.38 72 ALA A C 1
ATOM 532 O O . ALA A 1 72 ? -15.551 -1.275 -2.657 1.00 87.38 72 ALA A O 1
ATOM 533 N N . GLN A 1 73 ? -17.564 -2.139 -2.182 1.00 92.12 73 GLN A N 1
ATOM 534 C CA . GLN A 1 73 ? -17.692 -2.921 -3.418 1.00 92.12 73 GLN A CA 1
ATOM 535 C C . GLN A 1 73 ? -17.589 -2.057 -4.682 1.00 92.12 73 GLN A C 1
ATOM 537 O O . GLN A 1 73 ? -16.972 -2.465 -5.662 1.00 92.12 73 GLN A O 1
ATOM 542 N N . GLY A 1 74 ? -18.176 -0.854 -4.672 1.00 93.81 74 GLY A N 1
ATOM 543 C CA . GLY A 1 74 ? -18.054 0.086 -5.787 1.00 93.81 74 GLY A CA 1
ATOM 544 C C . GLY A 1 74 ? -16.613 0.555 -6.009 1.00 93.81 74 GLY A C 1
ATOM 545 O O . GLY A 1 74 ? -16.150 0.600 -7.149 1.00 93.81 74 GLY A O 1
ATOM 546 N N . LEU A 1 75 ? -15.889 0.861 -4.926 1.00 89.88 75 LEU A N 1
ATOM 547 C CA . LEU A 1 75 ? -14.473 1.230 -4.989 1.00 89.88 75 LEU A CA 1
ATOM 548 C C . LEU A 1 75 ? -13.599 0.057 -5.452 1.00 89.88 75 LEU A C 1
ATOM 550 O O . LEU A 1 75 ? -12.774 0.239 -6.344 1.00 89.88 75 LEU A O 1
ATOM 554 N N . GLU A 1 76 ? -13.813 -1.141 -4.905 1.00 89.94 76 GLU A N 1
ATOM 555 C CA . GLU A 1 76 ? -13.114 -2.370 -5.306 1.00 89.94 76 GLU A CA 1
ATOM 556 C C . GLU A 1 76 ? -13.316 -2.670 -6.793 1.00 89.94 76 GLU A C 1
ATOM 558 O O . GLU A 1 76 ? -12.359 -2.980 -7.502 1.00 89.94 76 GLU A O 1
ATOM 563 N N . PHE A 1 77 ? -14.541 -2.509 -7.298 1.00 93.69 77 PHE A N 1
ATOM 564 C CA . PHE A 1 77 ? -14.834 -2.673 -8.718 1.00 93.69 77 PHE A CA 1
ATOM 565 C C . PHE A 1 77 ? -14.082 -1.651 -9.583 1.00 93.69 77 PHE A C 1
ATOM 567 O O . PHE A 1 77 ? -13.500 -2.015 -10.606 1.00 93.69 77 PHE A O 1
ATOM 574 N N . GLY A 1 78 ? -14.038 -0.384 -9.157 1.00 93.06 78 GLY A N 1
ATOM 575 C CA . GLY A 1 78 ? -13.276 0.663 -9.842 1.00 93.06 78 GLY A CA 1
ATOM 576 C C . GLY A 1 78 ? -11.774 0.367 -9.899 1.00 93.06 78 GLY A C 1
ATOM 577 O O . GLY A 1 78 ? -11.161 0.495 -10.959 1.00 93.06 78 GLY A O 1
ATOM 578 N N . VAL A 1 79 ? -11.192 -0.097 -8.789 1.00 87.69 79 VAL A N 1
ATOM 579 C CA . VAL A 1 79 ? -9.794 -0.554 -8.743 1.00 87.69 79 VAL A CA 1
ATOM 580 C C . VAL A 1 79 ? -9.588 -1.754 -9.669 1.00 87.69 79 VAL A C 1
ATOM 582 O O . VAL A 1 79 ? -8.621 -1.777 -10.425 1.00 87.69 79 VAL A O 1
ATOM 585 N N . GLY A 1 80 ? -10.516 -2.713 -9.689 1.00 89.00 80 GLY A N 1
ATOM 586 C CA . GLY A 1 80 ? -10.467 -3.855 -10.603 1.00 89.00 80 GLY A CA 1
ATOM 587 C C . GLY A 1 80 ? -10.405 -3.438 -12.075 1.00 89.00 80 GLY A C 1
ATOM 588 O O . GLY A 1 80 ? -9.549 -3.922 -12.815 1.00 89.00 80 GLY A O 1
ATOM 589 N N . LEU A 1 81 ? -11.248 -2.488 -12.496 1.00 92.56 81 LEU A N 1
ATOM 590 C CA . LEU A 1 81 ? -11.203 -1.932 -13.855 1.00 92.56 81 LEU A CA 1
ATOM 591 C C . LEU A 1 81 ? -9.869 -1.235 -14.153 1.00 92.56 81 LEU A C 1
ATOM 593 O O . LEU A 1 81 ? -9.314 -1.410 -15.238 1.00 92.56 81 LEU A O 1
ATOM 597 N N . MET A 1 82 ? -9.334 -0.477 -13.191 1.00 86.56 82 MET A N 1
ATOM 598 C CA . MET A 1 82 ? -8.026 0.170 -13.319 1.00 86.56 82 MET A CA 1
ATOM 599 C C . MET A 1 82 ? -6.907 -0.861 -13.523 1.00 86.56 82 MET A C 1
ATOM 601 O O . MET A 1 82 ? -6.060 -0.668 -14.391 1.00 86.56 82 MET A O 1
ATOM 605 N N . LEU A 1 83 ? -6.918 -1.970 -12.776 1.00 83.75 83 LEU A N 1
ATOM 606 C CA . LEU A 1 83 ? -5.924 -3.038 -12.909 1.00 83.75 83 LEU A CA 1
ATOM 607 C C . LEU A 1 83 ? -6.006 -3.752 -14.261 1.00 83.75 83 LEU A C 1
ATOM 609 O O . LEU A 1 83 ? -4.966 -4.037 -14.850 1.00 83.75 83 LEU A O 1
ATOM 613 N N . VAL A 1 84 ? -7.213 -3.991 -14.787 1.00 87.81 84 VAL A N 1
ATOM 614 C CA . VAL A 1 84 ? -7.385 -4.524 -16.150 1.00 87.81 84 VAL A CA 1
ATOM 615 C C . VAL A 1 84 ? -6.783 -3.563 -17.177 1.00 87.81 84 VAL A C 1
ATOM 617 O O . VAL A 1 84 ? -6.026 -3.995 -18.041 1.00 87.81 84 VAL A O 1
ATOM 620 N N . GLY A 1 85 ? -7.061 -2.260 -17.060 1.00 86.50 85 GLY A N 1
ATOM 621 C CA . GLY A 1 85 ? -6.495 -1.241 -17.948 1.00 86.50 85 GLY A CA 1
ATOM 622 C C . GLY A 1 85 ? -4.966 -1.170 -17.890 1.00 86.50 85 GLY A C 1
ATOM 623 O O . GLY A 1 85 ? -4.318 -1.151 -18.931 1.00 86.50 85 GLY A O 1
ATOM 624 N N . LEU A 1 86 ? -4.380 -1.195 -16.689 1.00 80.31 86 LEU A N 1
ATOM 625 C CA . LEU A 1 86 ? -2.924 -1.234 -16.512 1.00 80.31 86 LEU A CA 1
ATOM 626 C C . LEU A 1 86 ? -2.309 -2.523 -17.071 1.00 80.31 86 LEU A C 1
ATOM 628 O O . LEU A 1 86 ? -1.252 -2.468 -17.687 1.00 80.31 86 LEU A O 1
ATOM 632 N N . GLY A 1 87 ? -2.971 -3.670 -16.897 1.00 79.50 87 GLY A N 1
ATOM 633 C CA . GLY A 1 87 ? -2.537 -4.934 -17.489 1.00 79.50 87 GLY A CA 1
ATOM 634 C C . GLY A 1 87 ? -2.510 -4.895 -19.019 1.00 79.50 87 GLY A C 1
ATOM 635 O O . GLY A 1 87 ? -1.610 -5.472 -19.619 1.00 79.50 87 GLY A O 1
ATOM 636 N N . LEU A 1 88 ? -3.451 -4.178 -19.642 1.00 84.31 88 LEU A N 1
ATOM 637 C CA . LEU A 1 88 ? -3.461 -3.947 -21.088 1.00 84.31 88 LEU A CA 1
ATOM 638 C C . LEU A 1 88 ? -2.370 -2.962 -21.551 1.00 84.31 88 LEU A C 1
ATOM 640 O O . LEU A 1 88 ? -1.858 -3.156 -22.641 1.00 84.31 88 LEU A O 1
ATOM 644 N N . ASP A 1 89 ? -2.001 -1.944 -20.758 1.00 76.88 89 ASP A N 1
ATOM 645 C CA . ASP A 1 89 ? -0.905 -0.993 -21.084 1.00 76.88 89 ASP A CA 1
ATOM 646 C C . ASP A 1 89 ? 0.487 -1.647 -21.032 1.00 76.88 89 ASP A C 1
ATOM 648 O O . ASP A 1 89 ? 1.439 -1.144 -21.624 1.00 76.88 89 ASP A O 1
ATOM 652 N N . VAL A 1 90 ? 0.624 -2.748 -20.286 1.00 69.25 90 VAL A N 1
ATOM 653 C CA . VAL A 1 90 ? 1.893 -3.476 -20.127 1.00 69.25 90 VAL A CA 1
ATOM 654 C C . VAL A 1 90 ? 2.166 -4.457 -21.282 1.00 69.25 90 VAL A C 1
ATOM 656 O O . VAL A 1 90 ? 3.331 -4.799 -21.493 1.00 69.25 90 VAL A O 1
ATOM 659 N N . ILE A 1 91 ? 1.135 -4.913 -22.008 1.00 60.59 91 ILE A N 1
ATOM 660 C CA . ILE A 1 91 ? 1.251 -5.787 -23.198 1.00 60.59 91 ILE A CA 1
ATOM 661 C C . ILE A 1 91 ? 1.573 -4.943 -24.433 1.00 60.59 91 ILE A C 1
ATOM 663 O O . ILE A 1 91 ? 2.492 -5.348 -25.181 1.00 60.59 91 ILE A O 1
#

Secondary structure (DSSP, 8-state):
-HHHHHHHHHHHHHHHTSHHHHHHHHHHHHH-S-HHHHHHHHHHHHHHHHHHHHHHHHHHHHHTPPPPHHHHHHHHHHHHHHHHHHHHHH-